Protein AF-A0A370ATQ2-F1 (afdb_monomer)

Sequence (175 aa):
MNYSPVTLTEMLDAREMRSHHRQKLICLHKSALIQLSINSPGSEKNSSVITEIFSEGLRSILKKFDESIIEYNSETQSNTGPQAFIAIALPARKIKMKTSSIELSHPLGRLWDIDVYDVDKRLLSRKELGLPERLCYICREPAHVCSRSQRHTQEDLKAFILDIYQSYSDRIRIS

Solvent-accessible surface area (backbone atoms only — not comparable to full-atom values): 9970 Å² total; per-residue (Å²): 136,90,77,60,76,51,48,72,64,58,54,50,52,51,49,50,52,49,51,53,51,51,53,51,50,24,68,73,69,66,22,15,34,38,38,41,35,65,71,63,59,75,41,65,37,74,49,72,68,52,51,51,56,46,52,51,50,51,52,56,53,57,72,74,48,65,72,94,40,51,79,42,76,51,78,46,82,49,64,86,19,56,36,36,42,36,30,29,76,51,61,38,69,62,50,42,53,55,52,51,47,44,38,72,71,41,92,65,19,79,44,52,40,78,46,32,22,32,64,86,69,46,74,66,56,53,66,86,70,75,45,78,82,62,51,29,90,84,83,61,44,54,31,71,60,43,61,74,65,57,76,62,55,58,64,56,52,49,51,52,52,50,52,54,48,48,61,51,51,54,55,60,76,76,104

pLDDT: mean 90.36, std 8.6, range [47.09, 98.62]

Nearest PDB structures (foldseek):
  7dcn-assembly1_A  TM=9.347E-01  e=1.328E-16  Escherichia coli
  6pwk-assembly1_B  TM=4.232E-01  e=1.013E-01  Vibrio cholerae O1 str. 2010EL-1786
  6zxc-assembly2_D  TM=3.251E-01  e=4.220E-02  Leptospira biflexa serovar Patoc strain 'Patoc 1 (Paris)'
  6zxm-assembly3_E  TM=3.710E-01  e=1.670E-01  Leptospira biflexa serovar Patoc strain 'Patoc 1 (Paris)'
  9bkv-assembly1_A  TM=3.834E-01  e=4.053E+00  Escherichia coli

Mean predicted aligned error: 4.71 Å

Radius of gyration: 16.21 Å; Cα contacts (8 Å, |Δi|>4): 243; chains: 1; bounding box: 37×38×41 Å

Structure (mmCIF, N/CA/C/O backbone):
data_AF-A0A370ATQ2-F1
#
_entry.id   AF-A0A370ATQ2-F1
#
loop_
_atom_site.group_PDB
_atom_site.id
_atom_site.type_symbol
_atom_site.label_atom_id
_atom_site.label_alt_id
_atom_site.label_comp_id
_atom_site.label_asym_id
_atom_site.label_entity_id
_atom_site.label_seq_id
_atom_site.pdbx_PDB_ins_code
_atom_site.Cartn_x
_atom_site.Cartn_y
_atom_site.Cartn_z
_atom_site.occupancy
_atom_site.B_iso_or_equiv
_atom_site.auth_seq_id
_atom_site.auth_comp_id
_atom_site.auth_asym_id
_atom_site.auth_atom_id
_atom_site.pdbx_PDB_model_num
ATOM 1 N N . MET A 1 1 ? 18.616 12.409 -1.594 1.00 47.09 1 MET A N 1
ATOM 2 C CA . MET A 1 1 ? 19.066 11.057 -1.195 1.00 47.09 1 MET A CA 1
ATOM 3 C C . MET A 1 1 ? 19.295 10.262 -2.470 1.00 47.09 1 MET A C 1
ATOM 5 O O . MET A 1 1 ? 18.395 10.252 -3.298 1.00 47.09 1 MET A O 1
ATOM 9 N N . ASN A 1 2 ? 20.477 9.666 -2.650 1.00 49.91 2 ASN A N 1
ATOM 10 C CA . ASN A 1 2 ? 20.747 8.766 -3.775 1.00 49.91 2 ASN A CA 1
ATOM 11 C C . ASN A 1 2 ? 20.396 7.344 -3.329 1.00 49.91 2 ASN A C 1
ATOM 13 O O . ASN A 1 2 ? 21.001 6.840 -2.386 1.00 49.91 2 ASN A O 1
ATOM 17 N N . TYR A 1 3 ? 19.390 6.740 -3.957 1.00 62.66 3 TYR A N 1
ATOM 18 C CA . TYR A 1 3 ? 18.970 5.368 -3.679 1.00 62.66 3 TYR A CA 1
ATOM 19 C C . TYR A 1 3 ? 19.734 4.405 -4.590 1.00 62.66 3 TYR A C 1
ATOM 21 O O . TYR A 1 3 ? 19.890 4.678 -5.779 1.00 62.66 3 TYR A O 1
ATOM 29 N N . SER A 1 4 ? 20.211 3.297 -4.030 1.00 68.69 4 SER A N 1
ATOM 30 C CA . SER A 1 4 ? 20.960 2.263 -4.754 1.00 68.69 4 SER A CA 1
ATOM 31 C C . SER A 1 4 ? 20.051 1.074 -5.082 1.00 68.69 4 SER A C 1
ATOM 33 O O . SER A 1 4 ? 19.070 0.861 -4.363 1.00 68.69 4 SER A O 1
ATOM 35 N N . PRO A 1 5 ? 20.361 0.267 -6.116 1.00 75.38 5 PRO A N 1
ATOM 36 C CA . PRO A 1 5 ? 19.609 -0.948 -6.417 1.00 75.38 5 PRO A CA 1
ATOM 37 C C . PRO A 1 5 ? 19.449 -1.836 -5.178 1.00 75.38 5 PRO A C 1
ATOM 39 O O . PRO A 1 5 ? 20.438 -2.172 -4.531 1.00 75.38 5 PRO A O 1
ATOM 42 N N . VAL A 1 6 ? 18.211 -2.216 -4.853 1.00 75.62 6 VAL A N 1
ATOM 43 C CA . VAL A 1 6 ? 17.924 -3.055 -3.682 1.00 75.62 6 VAL A CA 1
ATOM 44 C C . VAL A 1 6 ? 18.328 -4.507 -3.946 1.00 75.62 6 VAL A C 1
ATOM 46 O O . VAL A 1 6 ? 17.896 -5.118 -4.928 1.00 75.62 6 VAL A O 1
ATOM 49 N N . THR A 1 7 ? 19.119 -5.074 -3.042 1.00 81.94 7 THR A N 1
ATOM 50 C CA . THR A 1 7 ? 19.529 -6.483 -3.036 1.00 81.94 7 THR A CA 1
ATOM 51 C C . THR A 1 7 ? 18.431 -7.408 -2.496 1.00 81.94 7 THR A C 1
ATOM 53 O O . THR A 1 7 ? 17.483 -6.982 -1.832 1.00 81.94 7 THR A O 1
ATOM 56 N N . LEU A 1 8 ? 18.551 -8.718 -2.748 1.00 79.31 8 LEU A N 1
ATOM 57 C CA . LEU A 1 8 ? 17.604 -9.704 -2.212 1.00 79.31 8 LEU A CA 1
ATOM 58 C C . LEU A 1 8 ? 17.589 -9.714 -0.675 1.00 79.31 8 LEU A C 1
ATOM 60 O O . LEU A 1 8 ? 16.515 -9.775 -0.082 1.00 79.31 8 LEU A O 1
ATOM 64 N N . THR A 1 9 ? 18.757 -9.624 -0.039 1.00 83.25 9 THR A N 1
ATOM 65 C CA . THR A 1 9 ? 18.880 -9.600 1.425 1.00 83.25 9 THR A CA 1
ATOM 66 C C . THR A 1 9 ? 18.184 -8.377 2.012 1.00 83.25 9 THR A C 1
ATOM 68 O O . THR A 1 9 ? 17.325 -8.526 2.873 1.00 83.25 9 THR A O 1
ATOM 71 N N . GLU A 1 10 ? 18.426 -7.183 1.459 1.00 82.19 10 GLU A N 1
ATOM 72 C CA . GLU A 1 10 ? 17.733 -5.964 1.898 1.00 82.19 10 GLU A CA 1
ATOM 73 C C . GLU A 1 10 ? 16.208 -6.067 1.732 1.00 82.19 10 GLU A C 1
ATOM 75 O O . GLU A 1 10 ? 15.455 -5.578 2.574 1.00 82.19 10 GLU A O 1
ATOM 80 N N . MET A 1 11 ? 15.722 -6.726 0.671 1.00 83.19 11 MET A N 1
ATOM 81 C CA . MET A 1 11 ? 14.287 -6.977 0.489 1.00 83.19 11 MET A CA 1
ATOM 82 C C . MET A 1 11 ? 13.706 -7.906 1.564 1.00 83.19 11 MET A C 1
ATOM 84 O O . MET A 1 11 ? 12.567 -7.686 1.996 1.00 83.19 11 MET A O 1
ATOM 88 N N . LEU A 1 12 ? 14.449 -8.943 1.966 1.00 84.69 12 LEU A N 1
ATOM 89 C CA . LEU A 1 12 ? 14.044 -9.895 3.004 1.00 84.69 12 LEU A CA 1
ATOM 90 C C . LEU A 1 12 ? 14.036 -9.232 4.383 1.00 84.69 12 LEU A C 1
ATOM 92 O O . LEU A 1 12 ? 13.002 -9.268 5.052 1.00 84.69 12 LEU A O 1
ATOM 96 N N . ASP A 1 13 ? 15.108 -8.529 4.742 1.00 87.69 13 ASP A N 1
ATOM 97 C CA . ASP A 1 13 ? 15.222 -7.806 6.012 1.00 87.69 13 ASP A CA 1
ATOM 98 C C . ASP A 1 13 ? 14.129 -6.739 6.125 1.00 87.69 13 ASP A C 1
ATOM 100 O O . ASP A 1 13 ? 13.412 -6.649 7.122 1.00 87.69 13 ASP A O 1
ATOM 104 N N . ALA A 1 14 ? 13.900 -5.972 5.054 1.00 86.56 14 ALA A N 1
ATOM 105 C CA . ALA A 1 14 ? 12.823 -4.992 5.027 1.00 86.56 14 ALA A CA 1
ATOM 106 C C . ALA A 1 14 ? 11.442 -5.646 5.185 1.00 86.56 14 ALA A C 1
ATOM 108 O O . ALA A 1 14 ? 10.541 -5.058 5.785 1.00 86.56 14 ALA A O 1
ATOM 109 N N . ARG A 1 15 ? 11.239 -6.863 4.661 1.00 87.38 15 ARG A N 1
ATOM 110 C CA . ARG A 1 15 ? 9.976 -7.600 4.817 1.00 87.38 15 ARG A CA 1
ATOM 111 C C . ARG A 1 15 ? 9.761 -8.039 6.261 1.00 87.38 15 ARG A C 1
ATOM 113 O O . ARG A 1 15 ? 8.634 -7.936 6.750 1.00 87.38 15 ARG A O 1
ATOM 120 N N . GLU A 1 16 ? 10.808 -8.496 6.930 1.00 91.38 16 GLU A N 1
ATOM 121 C CA . GLU A 1 16 ? 10.763 -8.862 8.343 1.00 91.38 16 GLU A CA 1
ATOM 122 C C . GLU A 1 16 ? 10.510 -7.635 9.225 1.00 91.38 16 GLU A C 1
ATOM 124 O O . GLU A 1 16 ? 9.552 -7.621 10.002 1.00 91.38 16 GLU A O 1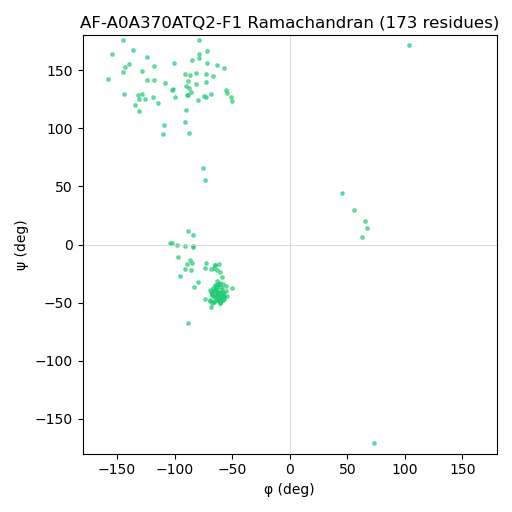
ATOM 129 N N . MET A 1 17 ? 11.253 -6.547 9.007 1.00 90.88 17 MET A N 1
ATOM 130 C CA . MET A 1 17 ? 11.067 -5.277 9.715 1.00 90.88 17 MET A CA 1
ATOM 131 C C . MET A 1 17 ? 9.650 -4.721 9.545 1.00 90.88 17 MET A C 1
ATOM 133 O O . MET A 1 17 ? 9.019 -4.331 10.530 1.00 90.88 17 MET A O 1
ATOM 137 N N . ARG A 1 18 ? 9.093 -4.761 8.325 1.00 92.75 18 ARG A N 1
ATOM 138 C CA . ARG A 1 18 ? 7.680 -4.431 8.067 1.00 92.75 18 ARG A CA 1
ATOM 139 C C . ARG A 1 18 ? 6.736 -5.302 8.886 1.00 92.75 18 ARG A C 1
ATOM 141 O O . ARG A 1 18 ? 5.778 -4.797 9.465 1.00 92.75 18 ARG A O 1
ATOM 148 N N . SER A 1 19 ? 6.987 -6.610 8.929 1.00 93.19 19 SER A N 1
ATOM 149 C CA . SER A 1 19 ? 6.173 -7.550 9.702 1.00 93.19 19 SER A CA 1
ATOM 150 C C . SER A 1 19 ? 6.161 -7.205 11.185 1.00 93.19 19 SER A C 1
ATOM 152 O O . SER A 1 19 ? 5.082 -7.092 11.771 1.00 93.19 19 SER A O 1
ATOM 154 N N . HIS A 1 20 ? 7.329 -6.965 11.778 1.00 94.06 20 HIS A N 1
ATOM 155 C CA . HIS A 1 20 ? 7.436 -6.561 13.177 1.00 94.06 20 HIS A CA 1
ATOM 156 C C . HIS A 1 20 ? 6.764 -5.216 13.445 1.00 94.06 20 HIS A C 1
ATOM 158 O O . HIS A 1 20 ? 6.023 -5.087 14.421 1.00 94.06 20 HIS A O 1
ATOM 164 N N . HIS A 1 21 ? 6.968 -4.233 12.566 1.00 95.00 21 HIS A N 1
ATOM 165 C CA . HIS A 1 21 ? 6.371 -2.913 12.716 1.00 95.00 21 HIS A CA 1
ATOM 166 C C . HIS A 1 21 ? 4.840 -2.980 12.709 1.00 95.00 21 HIS A C 1
ATOM 168 O O . HIS A 1 21 ? 4.204 -2.482 13.638 1.00 95.00 21 HIS A O 1
ATOM 174 N N . ARG A 1 22 ? 4.238 -3.689 11.743 1.00 95.50 22 ARG A N 1
ATOM 175 C CA . ARG A 1 22 ? 2.782 -3.897 11.717 1.00 95.50 22 ARG A CA 1
ATOM 176 C C . ARG A 1 22 ? 2.266 -4.567 12.982 1.00 95.50 22 ARG A C 1
ATOM 178 O O . ARG A 1 22 ? 1.279 -4.115 13.549 1.00 95.50 22 ARG A O 1
ATOM 185 N N . GLN A 1 23 ? 2.918 -5.646 13.421 1.00 95.00 23 GLN A N 1
ATOM 186 C CA . GLN A 1 23 ? 2.497 -6.371 14.620 1.00 95.00 23 GLN A CA 1
ATOM 187 C C . GLN A 1 23 ? 2.525 -5.468 15.853 1.00 95.00 23 GLN A C 1
ATOM 189 O O . GLN A 1 23 ? 1.592 -5.502 16.651 1.00 95.00 23 GLN A O 1
ATOM 194 N N . LYS A 1 24 ? 3.558 -4.627 15.981 1.00 96.94 24 LYS A N 1
ATOM 195 C CA . LYS A 1 24 ? 3.662 -3.633 17.049 1.00 96.94 24 LYS A CA 1
ATOM 196 C C . LYS A 1 24 ? 2.511 -2.628 16.997 1.00 96.94 24 LYS A C 1
ATOM 198 O O . LYS A 1 24 ? 1.894 -2.390 18.029 1.00 96.94 24 LYS A O 1
ATOM 203 N N . LEU A 1 25 ? 2.206 -2.072 15.823 1.00 97.56 25 LEU A N 1
ATOM 204 C CA . LEU A 1 25 ? 1.123 -1.097 15.661 1.00 97.56 25 LEU A CA 1
ATOM 205 C C . LEU A 1 25 ? -0.252 -1.696 15.978 1.00 97.56 25 LEU A C 1
ATOM 207 O O . LEU A 1 25 ? -1.019 -1.086 16.716 1.00 97.56 25 LEU A O 1
ATOM 211 N N . ILE A 1 26 ? -0.542 -2.910 15.499 1.00 97.12 26 ILE A N 1
ATOM 212 C CA . ILE A 1 26 ? -1.807 -3.603 15.798 1.00 97.12 26 ILE A CA 1
ATOM 213 C C . ILE A 1 26 ? -1.941 -3.847 17.305 1.00 97.12 26 ILE A C 1
ATOM 215 O O . ILE A 1 26 ? -2.993 -3.581 17.875 1.00 97.12 26 ILE A O 1
ATOM 219 N N . CYS A 1 27 ? -0.873 -4.291 17.978 1.00 96.31 27 CYS A N 1
ATOM 220 C CA . CYS A 1 27 ? -0.889 -4.475 19.431 1.00 96.31 27 CYS A CA 1
ATOM 221 C C . CYS A 1 27 ? -1.088 -3.156 20.196 1.00 96.31 27 CYS A C 1
ATOM 223 O O . CYS A 1 27 ? -1.790 -3.141 21.206 1.00 96.31 27 CYS A O 1
ATOM 225 N N . LEU A 1 28 ? -0.454 -2.071 19.739 1.00 97.50 28 LEU A N 1
ATOM 226 C CA . LEU A 1 28 ? -0.496 -0.766 20.399 1.00 97.50 28 LEU A CA 1
ATOM 227 C C . LEU A 1 28 ? -1.881 -0.122 20.297 1.00 97.50 28 LEU A C 1
ATOM 229 O O . LEU A 1 28 ? -2.410 0.343 21.302 1.00 97.50 28 LEU A O 1
ATOM 233 N N . HIS A 1 29 ? -2.461 -0.118 19.098 1.00 96.81 29 HIS A N 1
ATOM 234 C CA . HIS A 1 29 ? -3.727 0.560 18.821 1.00 96.81 29 HIS A CA 1
ATOM 235 C C . HIS A 1 29 ? -4.949 -0.339 19.027 1.00 96.81 29 HIS A C 1
ATOM 237 O O . HIS A 1 29 ? -6.040 0.162 19.256 1.00 96.81 29 HIS A O 1
ATOM 243 N N . LYS A 1 30 ? -4.784 -1.671 18.991 1.00 96.62 30 LYS A N 1
ATOM 244 C CA . LYS A 1 30 ? -5.884 -2.656 19.054 1.00 96.62 30 LYS A CA 1
ATOM 245 C C . LYS A 1 30 ? -6.947 -2.442 17.970 1.00 96.62 30 LYS A C 1
ATOM 247 O O . LYS A 1 30 ? -8.106 -2.812 18.135 1.00 96.62 30 LYS A O 1
ATOM 252 N N . SER A 1 31 ? -6.504 -1.900 16.842 1.00 97.19 31 SER A N 1
ATOM 253 C CA . SER A 1 31 ? -7.320 -1.545 15.689 1.00 97.19 31 SER A CA 1
ATOM 254 C C . SER A 1 31 ? -6.804 -2.228 14.433 1.00 97.19 31 SER A C 1
ATOM 256 O O . SER A 1 31 ? -5.664 -2.696 14.365 1.00 97.19 31 SER A O 1
ATOM 258 N N . ALA A 1 32 ? -7.665 -2.293 13.421 1.00 97.94 32 ALA A N 1
ATOM 259 C CA . ALA A 1 32 ? -7.275 -2.783 12.112 1.00 97.94 32 ALA A CA 1
ATOM 260 C C . ALA A 1 32 ? -6.265 -1.823 11.464 1.00 97.94 32 ALA A C 1
ATOM 262 O O . ALA A 1 32 ? -6.348 -0.604 11.624 1.00 97.94 32 ALA A O 1
ATOM 263 N N . LEU A 1 33 ? -5.317 -2.384 10.716 1.00 98.62 33 LEU A N 1
ATOM 264 C CA . LEU A 1 33 ? -4.182 -1.650 10.164 1.00 98.62 33 LEU A CA 1
ATOM 265 C C . LEU A 1 33 ? -4.194 -1.702 8.639 1.00 98.62 33 LEU A C 1
ATOM 267 O O . LEU A 1 33 ? -4.205 -2.786 8.053 1.00 98.62 33 LEU A O 1
ATOM 271 N N . ILE A 1 34 ? -4.130 -0.540 7.996 1.00 98.56 34 ILE A N 1
ATOM 272 C CA . ILE A 1 34 ? -3.802 -0.415 6.577 1.00 98.56 34 ILE A CA 1
ATOM 273 C C . ILE A 1 34 ? -2.281 -0.330 6.432 1.00 98.56 34 ILE A C 1
ATOM 275 O O . ILE A 1 34 ? -1.639 0.442 7.142 1.00 98.56 34 ILE A O 1
ATOM 279 N N . GLN A 1 35 ? -1.721 -1.075 5.481 1.00 98.00 35 GLN A N 1
ATOM 280 C CA . GLN A 1 35 ? -0.373 -0.849 4.959 1.00 98.00 35 GLN A CA 1
ATOM 281 C C . GLN A 1 35 ? -0.492 -0.429 3.491 1.00 98.00 35 GLN A C 1
ATOM 283 O O . GLN A 1 35 ? -1.034 -1.180 2.680 1.00 98.00 35 GLN A O 1
ATOM 288 N N . LEU A 1 36 ? 0.025 0.752 3.158 1.00 97.75 36 LEU A N 1
ATOM 289 C CA . LEU A 1 36 ? 0.162 1.224 1.782 1.00 97.75 36 LEU A CA 1
ATOM 290 C C . LEU A 1 36 ? 1.613 1.061 1.330 1.00 97.75 36 LEU A C 1
ATOM 292 O O . LEU A 1 36 ? 2.536 1.487 2.023 1.00 97.75 36 LEU A O 1
ATOM 296 N N . SER A 1 37 ? 1.799 0.512 0.136 1.00 94.94 37 SER A N 1
ATOM 297 C CA . SER A 1 37 ? 3.056 0.573 -0.610 1.00 94.94 37 SER A CA 1
ATOM 298 C C . SER A 1 37 ? 2.784 0.678 -2.115 1.00 94.94 37 SER A C 1
ATOM 300 O O . SER A 1 37 ? 1.628 0.666 -2.544 1.00 94.94 37 SER A O 1
ATOM 302 N N . ILE A 1 38 ? 3.833 0.819 -2.926 1.00 92.31 38 ILE A N 1
ATOM 303 C CA . ILE A 1 38 ? 3.720 0.857 -4.390 1.00 92.31 38 ILE A CA 1
ATOM 304 C C . ILE A 1 38 ? 4.114 -0.494 -4.974 1.00 92.31 38 ILE A C 1
ATOM 306 O O . ILE A 1 38 ? 5.177 -1.033 -4.657 1.00 92.31 38 ILE A O 1
ATOM 310 N N . ASN A 1 39 ? 3.307 -1.001 -5.903 1.00 86.19 39 ASN A N 1
ATOM 311 C CA . ASN A 1 39 ? 3.649 -2.156 -6.723 1.00 86.19 39 ASN A CA 1
ATOM 312 C C . ASN A 1 39 ? 4.661 -1.761 -7.818 1.00 86.19 39 ASN A C 1
ATOM 314 O O . ASN A 1 39 ? 4.341 -1.740 -9.006 1.00 86.19 39 ASN A O 1
ATOM 318 N N . SER A 1 40 ? 5.874 -1.381 -7.404 1.00 80.50 40 SER A N 1
ATOM 319 C CA . SER A 1 40 ? 6.948 -0.971 -8.312 1.00 80.50 40 SER A CA 1
ATOM 320 C C . SER A 1 40 ? 7.776 -2.186 -8.765 1.00 80.50 40 SER A C 1
ATOM 322 O O . SER A 1 40 ? 8.234 -2.949 -7.905 1.00 80.50 40 SER A O 1
ATOM 324 N N . PRO A 1 41 ? 8.005 -2.392 -10.075 1.00 76.81 41 PRO A N 1
ATOM 325 C CA . PRO A 1 41 ? 8.873 -3.437 -10.612 1.00 76.81 41 PRO A CA 1
ATOM 326 C C . PRO A 1 41 ? 10.360 -3.134 -10.368 1.00 76.81 41 PRO A C 1
ATOM 328 O O . PRO A 1 41 ? 10.771 -1.986 -10.230 1.00 76.81 41 PRO A O 1
ATOM 331 N N . GLY A 1 42 ? 11.189 -4.180 -10.348 1.00 72.38 42 GLY A N 1
ATOM 332 C CA . GLY A 1 42 ? 12.651 -4.047 -10.322 1.00 72.38 42 GLY A CA 1
ATOM 333 C C . GLY A 1 42 ? 13.255 -3.582 -8.994 1.00 72.38 42 GLY A C 1
ATOM 334 O O . GLY A 1 42 ? 12.584 -3.555 -7.962 1.00 72.38 42 GLY A O 1
ATOM 335 N N . SER A 1 43 ? 14.550 -3.271 -9.013 1.00 71.12 43 SER A N 1
ATOM 336 C CA . SER A 1 43 ? 15.355 -2.882 -7.842 1.00 71.12 43 SER A CA 1
ATOM 337 C C . SER A 1 43 ? 15.297 -1.385 -7.519 1.00 71.12 43 SER A C 1
ATOM 339 O O . SER A 1 43 ? 15.679 -0.982 -6.424 1.00 71.12 43 SER A O 1
ATOM 341 N N . GLU A 1 44 ? 14.786 -0.562 -8.434 1.00 76.25 44 GLU A N 1
ATOM 342 C CA . GLU A 1 44 ? 14.591 0.877 -8.243 1.00 76.25 44 GLU A CA 1
ATOM 343 C C . GLU A 1 44 ? 13.226 1.140 -7.601 1.00 76.25 44 GLU A C 1
ATOM 345 O O . GLU A 1 44 ? 12.186 1.189 -8.261 1.00 76.25 44 GLU A O 1
ATOM 350 N N . LYS A 1 45 ? 13.217 1.285 -6.275 1.00 77.19 45 LYS A N 1
ATOM 351 C CA . LYS A 1 45 ? 11.986 1.519 -5.503 1.00 77.19 45 LYS A CA 1
ATOM 352 C C . LYS A 1 45 ? 11.737 2.983 -5.164 1.00 77.19 45 LYS A C 1
ATOM 354 O O . LYS A 1 45 ? 10.738 3.293 -4.525 1.00 77.19 45 LYS A O 1
ATOM 359 N N . ASN A 1 46 ? 12.635 3.870 -5.580 1.00 80.88 46 ASN A N 1
ATOM 360 C CA . ASN A 1 46 ? 12.594 5.281 -5.238 1.00 80.88 46 ASN A CA 1
ATOM 361 C C . ASN A 1 46 ? 12.845 6.135 -6.481 1.00 80.88 46 ASN A C 1
ATOM 363 O O . ASN A 1 46 ? 13.900 6.054 -7.103 1.00 80.88 46 ASN A O 1
ATOM 367 N N . SER A 1 47 ? 11.868 6.968 -6.813 1.00 87.50 47 SER A N 1
ATOM 368 C CA . SER A 1 47 ? 11.945 8.025 -7.819 1.00 87.50 47 SER A CA 1
ATOM 369 C C . SER A 1 47 ? 10.925 9.102 -7.451 1.00 87.50 47 SER A C 1
ATOM 371 O O . SER A 1 47 ? 10.022 8.837 -6.654 1.00 87.50 47 SER A O 1
ATOM 373 N N . SER A 1 48 ? 11.034 10.301 -8.028 1.00 88.69 48 SER A N 1
ATOM 374 C CA . SER A 1 48 ? 10.022 11.352 -7.834 1.00 88.69 48 SER A CA 1
ATOM 375 C C . SER A 1 48 ? 8.622 10.858 -8.203 1.00 88.69 48 SER A C 1
ATOM 377 O O . SER A 1 48 ? 7.693 11.010 -7.419 1.00 88.69 48 SER A O 1
ATOM 379 N N . VAL A 1 49 ? 8.504 10.153 -9.332 1.00 90.94 49 VAL A N 1
ATOM 380 C CA . VAL A 1 49 ? 7.252 9.539 -9.798 1.00 90.94 49 VAL A CA 1
ATOM 381 C C . VAL A 1 49 ? 6.678 8.571 -8.760 1.00 90.94 49 VAL A C 1
ATOM 383 O O . VAL A 1 49 ? 5.495 8.648 -8.443 1.00 90.94 49 VAL A O 1
ATOM 386 N N . ILE A 1 50 ? 7.499 7.684 -8.183 1.00 91.94 50 ILE A N 1
ATOM 387 C CA . ILE A 1 50 ? 7.037 6.744 -7.148 1.00 91.94 50 ILE A CA 1
ATOM 388 C C . ILE A 1 50 ? 6.563 7.493 -5.901 1.00 91.94 50 ILE A C 1
ATOM 390 O O . ILE A 1 50 ? 5.517 7.148 -5.352 1.00 91.94 50 ILE A O 1
ATOM 394 N N . THR A 1 51 ? 7.308 8.508 -5.462 1.00 92.38 51 THR A N 1
ATOM 395 C CA . THR A 1 51 ? 6.936 9.322 -4.300 1.00 92.38 51 THR A CA 1
ATOM 396 C C . THR A 1 51 ? 5.607 10.034 -4.530 1.00 92.38 51 THR A C 1
ATOM 398 O O . THR A 1 51 ? 4.740 9.990 -3.666 1.00 92.38 51 THR A O 1
ATOM 401 N N . GLU A 1 52 ? 5.387 10.613 -5.707 1.00 94.31 52 GLU A N 1
ATOM 402 C CA . GLU A 1 52 ? 4.133 11.299 -6.029 1.00 94.31 52 GLU A CA 1
ATOM 403 C C . GLU A 1 52 ? 2.941 10.339 -6.130 1.00 94.31 52 GLU A C 1
ATOM 405 O O . GLU A 1 52 ? 1.880 10.608 -5.562 1.00 94.31 52 GLU A O 1
ATOM 410 N N . ILE A 1 53 ? 3.118 9.181 -6.780 1.00 95.50 53 ILE A N 1
ATOM 411 C CA . ILE A 1 53 ? 2.096 8.122 -6.810 1.00 95.50 53 ILE A CA 1
ATOM 412 C C . ILE A 1 53 ? 1.755 7.683 -5.380 1.00 95.50 53 ILE A C 1
ATOM 414 O O . ILE A 1 53 ? 0.584 7.463 -5.065 1.00 95.50 53 ILE A O 1
ATOM 418 N N . PHE A 1 54 ? 2.758 7.546 -4.512 1.00 96.81 54 PHE A N 1
ATOM 419 C CA . PHE A 1 54 ? 2.571 7.165 -3.116 1.00 96.81 54 PHE A CA 1
ATOM 420 C C . PHE A 1 54 ? 1.815 8.225 -2.316 1.00 96.81 54 PHE A C 1
ATOM 422 O O . PHE A 1 54 ? 0.818 7.891 -1.674 1.00 96.81 54 PHE A O 1
ATOM 429 N N . SER A 1 55 ? 2.228 9.491 -2.398 1.00 96.38 55 SER A N 1
ATOM 430 C CA . SER A 1 55 ? 1.556 10.600 -1.717 1.00 96.38 55 SER A CA 1
ATOM 431 C C . SER A 1 55 ? 0.093 10.718 -2.144 1.00 96.38 55 SER A C 1
ATOM 433 O O . SER A 1 55 ? -0.780 10.938 -1.304 1.00 96.38 55 SER A O 1
ATOM 435 N N . GLU A 1 56 ? -0.211 10.496 -3.426 1.00 97.44 56 GLU A N 1
ATOM 436 C CA . GLU A 1 56 ? -1.595 10.460 -3.896 1.00 97.44 56 GLU A CA 1
ATOM 437 C C . GLU A 1 56 ? -2.386 9.279 -3.316 1.00 97.44 56 GLU A C 1
ATOM 439 O O . GLU A 1 56 ? -3.552 9.433 -2.947 1.00 97.44 56 GLU A O 1
ATOM 444 N N . GLY A 1 57 ? -1.759 8.106 -3.204 1.00 97.62 57 GLY A N 1
ATOM 445 C CA . GLY A 1 57 ? -2.372 6.928 -2.590 1.00 97.62 57 GLY A CA 1
ATOM 446 C C . GLY A 1 57 ? -2.719 7.169 -1.132 1.00 97.62 57 GLY A C 1
ATOM 447 O O . GLY A 1 57 ? -3.850 6.916 -0.713 1.00 97.62 57 GLY A O 1
ATOM 448 N N . LEU A 1 58 ? -1.782 7.739 -0.376 1.00 98.19 58 LEU A N 1
ATOM 449 C CA . LEU A 1 58 ? -2.002 8.099 1.016 1.00 98.19 58 LEU A CA 1
ATOM 450 C C . LEU A 1 58 ? -3.132 9.123 1.144 1.00 98.19 58 LEU A C 1
ATOM 452 O O . LEU A 1 58 ? -4.080 8.902 1.897 1.00 98.19 58 LEU A O 1
ATOM 456 N N . ARG A 1 59 ? -3.102 10.192 0.340 1.00 97.75 59 ARG A N 1
ATOM 457 C CA . ARG A 1 59 ? -4.161 11.210 0.300 1.00 97.75 59 ARG A CA 1
ATOM 458 C C . ARG A 1 59 ? -5.529 10.602 -0.012 1.00 97.75 59 ARG A C 1
ATOM 460 O O . ARG A 1 59 ? -6.517 10.945 0.636 1.00 97.75 59 ARG A O 1
ATOM 467 N N . SER A 1 60 ? -5.591 9.697 -0.984 1.00 97.94 60 SER A N 1
ATOM 468 C CA . SER A 1 60 ? -6.816 9.000 -1.385 1.00 97.94 60 SER A CA 1
ATOM 469 C C . SER A 1 60 ? -7.366 8.100 -0.278 1.00 97.94 60 SER A C 1
ATOM 471 O O . SER A 1 60 ? -8.583 8.029 -0.098 1.00 97.94 60 SER A O 1
ATOM 473 N N . ILE A 1 61 ? -6.491 7.435 0.485 1.00 98.31 61 ILE A N 1
ATOM 474 C CA . ILE A 1 61 ? -6.886 6.632 1.646 1.00 98.31 61 ILE A CA 1
ATOM 475 C C . ILE A 1 61 ? -7.411 7.536 2.756 1.00 98.31 61 ILE A C 1
ATOM 477 O O . ILE A 1 61 ? -8.539 7.329 3.193 1.00 98.31 61 ILE A O 1
ATOM 481 N N . LEU A 1 62 ? -6.648 8.549 3.176 1.00 97.94 62 LEU A N 1
ATOM 482 C CA . LEU A 1 62 ? -7.032 9.428 4.285 1.00 97.94 62 LEU A CA 1
ATOM 483 C C . LEU A 1 62 ? -8.375 10.122 4.015 1.00 97.94 62 LEU A C 1
ATOM 485 O O . LEU A 1 62 ? -9.242 10.117 4.877 1.00 97.94 62 LEU A O 1
ATOM 489 N N . LYS A 1 63 ? -8.625 10.584 2.781 1.00 97.19 63 LYS A N 1
ATOM 490 C CA . LYS A 1 63 ? -9.920 11.171 2.377 1.00 97.19 63 LYS A CA 1
ATOM 491 C C . LYS A 1 63 ? -11.108 10.196 2.403 1.00 97.19 63 LYS A C 1
ATOM 493 O O . LYS A 1 63 ? -12.255 10.630 2.340 1.00 97.19 63 LYS A O 1
ATOM 498 N N . LYS A 1 64 ? -10.879 8.878 2.416 1.00 97.62 64 LYS A N 1
ATOM 499 C CA . LYS A 1 64 ? -11.941 7.849 2.372 1.00 97.62 64 LYS A CA 1
ATOM 500 C C . LYS A 1 64 ? -12.523 7.527 3.752 1.00 97.62 64 LYS A C 1
ATOM 502 O O . LYS A 1 64 ? -13.579 6.872 3.842 1.00 97.62 64 LYS A O 1
ATOM 507 N N . PHE A 1 65 ? -11.822 7.937 4.801 1.00 97.31 65 PHE A N 1
ATOM 508 C CA . PHE A 1 65 ? -12.173 7.718 6.195 1.00 97.31 65 PHE A CA 1
ATOM 509 C C . PHE A 1 65 ? -12.397 9.058 6.888 1.00 97.31 65 PHE A C 1
ATOM 511 O O . PHE A 1 65 ? -11.886 10.085 6.457 1.00 97.31 65 PHE A O 1
ATOM 518 N N . ASP A 1 66 ? -13.217 9.033 7.930 1.00 96.56 66 ASP A N 1
ATOM 519 C CA . ASP A 1 66 ? -13.369 10.183 8.811 1.00 96.56 66 ASP A CA 1
ATOM 520 C C . ASP A 1 66 ? -12.098 10.316 9.662 1.00 96.56 66 ASP A C 1
ATOM 522 O O . ASP A 1 66 ? -11.536 9.306 10.087 1.00 96.56 66 ASP A O 1
ATOM 526 N N . GLU A 1 67 ? -11.619 11.534 9.893 1.00 96.31 67 GLU A N 1
ATOM 527 C CA . GLU A 1 67 ? -10.393 11.757 10.665 1.00 96.31 67 GLU A CA 1
ATOM 528 C C . GLU A 1 67 ? -10.537 11.280 12.120 1.00 96.31 67 GLU A C 1
ATOM 530 O O . GLU A 1 67 ? -9.586 10.752 12.690 1.00 96.31 67 GLU A O 1
ATOM 535 N N . SER A 1 68 ? -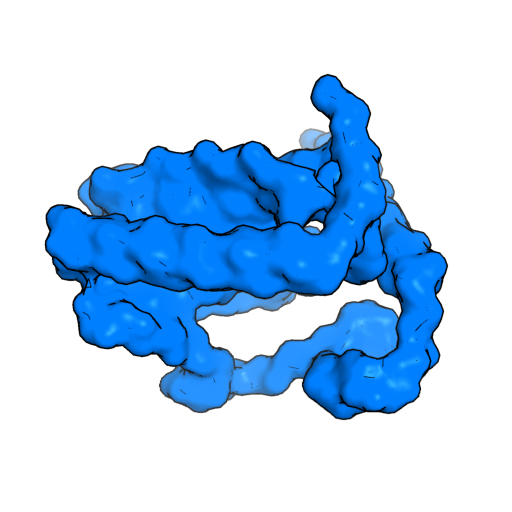11.745 11.344 12.694 1.00 97.00 68 SER A N 1
ATOM 536 C CA . SER A 1 68 ? -12.021 10.934 14.081 1.00 97.00 68 SER A CA 1
ATOM 537 C C . SER A 1 68 ? -11.819 9.442 14.359 1.00 97.00 68 SER A C 1
ATOM 539 O O . SER A 1 68 ? -11.700 9.047 15.517 1.00 97.00 68 SER A O 1
ATOM 541 N N . ILE A 1 69 ? -11.778 8.605 13.317 1.00 97.31 69 ILE A N 1
ATOM 542 C CA . ILE A 1 69 ? -11.556 7.155 13.434 1.00 97.31 69 ILE A CA 1
ATOM 543 C C . ILE A 1 69 ? -10.134 6.736 13.044 1.00 97.31 69 ILE A C 1
ATOM 545 O O . ILE A 1 69 ? -9.840 5.540 13.046 1.00 97.31 69 ILE A O 1
ATOM 549 N N . ILE A 1 70 ? -9.265 7.680 12.672 1.00 97.94 70 ILE A N 1
ATOM 550 C CA . ILE A 1 70 ? -7.856 7.422 12.365 1.00 97.94 70 ILE A CA 1
ATOM 551 C C . ILE A 1 70 ? -7.058 7.600 13.658 1.00 97.94 70 ILE A C 1
ATOM 553 O O . ILE A 1 70 ? -6.817 8.710 14.114 1.00 97.94 70 ILE A O 1
ATOM 557 N N . GLU A 1 71 ? -6.636 6.490 14.256 1.00 97.31 71 GLU A N 1
ATOM 558 C CA . GLU A 1 71 ? -5.927 6.496 15.544 1.00 97.31 71 GLU A CA 1
ATOM 559 C C . GLU A 1 71 ? -4.418 6.702 15.384 1.00 97.31 71 GLU A C 1
ATOM 561 O O . GLU A 1 71 ? -3.722 7.082 16.326 1.00 97.31 71 GLU A O 1
ATOM 566 N N . TYR A 1 72 ? -3.900 6.395 14.196 1.00 98.00 72 TYR A N 1
ATOM 567 C CA . TYR A 1 72 ? -2.488 6.498 13.872 1.00 98.00 72 TYR A CA 1
ATOM 568 C C . TYR A 1 72 ? -2.289 6.603 12.368 1.00 98.00 72 TYR A C 1
ATOM 570 O O . TYR A 1 72 ? -2.958 5.910 11.601 1.00 98.00 72 TYR A O 1
ATOM 578 N N . ASN A 1 73 ? -1.318 7.415 11.965 1.00 97.00 73 ASN A N 1
ATOM 579 C CA . ASN A 1 73 ? -0.814 7.492 10.604 1.00 97.00 73 ASN A CA 1
ATOM 580 C C . ASN A 1 73 ? 0.695 7.750 10.655 1.00 97.00 73 ASN A C 1
ATOM 582 O O . ASN A 1 73 ? 1.142 8.669 11.344 1.00 97.00 73 ASN A O 1
ATOM 586 N N . SER A 1 74 ? 1.476 6.960 9.927 1.00 96.69 74 SER A N 1
ATOM 587 C CA . SER A 1 74 ? 2.897 7.222 9.730 1.00 96.69 74 SER A CA 1
ATOM 588 C C . SER A 1 74 ? 3.361 6.850 8.336 1.00 96.69 74 SER A C 1
ATOM 590 O O . SER A 1 74 ? 2.818 5.952 7.694 1.00 96.69 74 SER A O 1
ATOM 592 N N . GLU A 1 75 ? 4.409 7.540 7.902 1.00 95.19 75 GLU A N 1
ATOM 593 C CA . GLU A 1 75 ? 5.095 7.319 6.639 1.00 95.19 75 GLU A CA 1
ATOM 594 C C . GLU A 1 75 ? 6.544 6.926 6.915 1.00 95.19 75 GLU A C 1
ATOM 596 O O . GLU A 1 75 ? 7.194 7.446 7.824 1.00 95.19 75 GLU A O 1
ATOM 601 N N . THR A 1 76 ? 7.066 6.001 6.119 1.00 90.31 76 THR A N 1
ATOM 602 C CA . THR A 1 76 ? 8.471 5.603 6.161 1.00 90.31 76 THR A CA 1
ATOM 603 C C . THR A 1 76 ? 9.035 5.594 4.751 1.00 90.31 76 THR A C 1
ATOM 605 O O . THR A 1 76 ? 8.478 4.975 3.844 1.00 90.31 76 THR A O 1
ATOM 608 N N . GLN A 1 77 ? 10.170 6.267 4.574 1.00 86.38 77 GLN A N 1
ATOM 609 C CA . GLN A 1 77 ? 10.948 6.205 3.345 1.00 86.38 77 GLN A CA 1
ATOM 610 C C . GLN A 1 77 ? 12.111 5.238 3.554 1.00 86.38 77 GLN A C 1
ATOM 612 O O . GLN A 1 77 ? 12.883 5.383 4.500 1.00 86.38 77 GLN A O 1
ATOM 617 N N . SER A 1 78 ? 12.258 4.255 2.671 1.00 84.56 78 SER A N 1
ATOM 618 C CA . SER A 1 78 ? 13.356 3.286 2.732 1.00 84.56 78 SER A CA 1
ATOM 619 C C . SER A 1 78 ? 13.958 3.050 1.354 1.00 84.56 78 SER A C 1
ATOM 621 O O . SER A 1 78 ? 13.345 3.387 0.340 1.00 84.56 78 SER A O 1
ATOM 623 N N . ASN A 1 79 ? 15.118 2.390 1.286 1.00 82.38 79 ASN A N 1
ATOM 624 C CA . ASN A 1 79 ? 15.660 1.959 -0.004 1.00 82.38 79 ASN A CA 1
ATOM 625 C C . ASN A 1 79 ? 14.707 0.987 -0.733 1.00 82.38 79 ASN A C 1
ATOM 627 O O . ASN A 1 79 ? 14.683 0.951 -1.955 1.00 82.38 79 ASN A O 1
ATOM 631 N N . THR A 1 80 ? 13.834 0.289 0.008 1.00 84.62 80 THR A N 1
ATOM 632 C CA . THR A 1 80 ? 12.793 -0.603 -0.541 1.00 84.62 80 THR A CA 1
ATOM 633 C C . THR A 1 80 ? 11.500 0.105 -0.959 1.00 84.62 80 THR A C 1
ATOM 635 O O . THR A 1 80 ? 10.526 -0.555 -1.319 1.00 84.62 80 THR A O 1
ATOM 638 N N . GLY A 1 81 ? 11.502 1.440 -0.947 1.00 89.12 81 GLY A N 1
ATOM 639 C CA . GLY A 1 81 ? 10.392 2.293 -1.360 1.00 89.12 81 GLY A CA 1
ATOM 640 C C . GLY A 1 81 ? 9.615 2.903 -0.190 1.00 89.12 81 GLY A C 1
ATOM 641 O O . GLY A 1 81 ? 9.866 2.546 0.974 1.00 89.12 81 GLY A O 1
ATOM 642 N N . PRO A 1 82 ? 8.693 3.835 -0.499 1.00 93.56 82 PRO A N 1
ATOM 643 C CA . PRO A 1 82 ? 7.832 4.487 0.477 1.00 93.56 82 PRO A CA 1
ATOM 644 C C . PRO A 1 82 ? 6.752 3.539 0.997 1.00 93.56 82 PRO A C 1
ATOM 646 O O . PRO A 1 82 ? 6.245 2.676 0.270 1.00 93.56 82 PRO A O 1
ATOM 649 N N . GLN A 1 83 ? 6.391 3.706 2.264 1.00 95.31 83 GLN A N 1
ATOM 650 C CA . GLN A 1 83 ? 5.332 2.943 2.915 1.00 95.31 83 GLN A CA 1
ATOM 651 C C . GLN A 1 83 ? 4.572 3.812 3.907 1.00 95.31 83 GLN A C 1
ATOM 653 O O . GLN A 1 83 ? 5.170 4.673 4.549 1.00 95.31 83 GLN A O 1
ATOM 658 N N . ALA A 1 84 ? 3.282 3.538 4.081 1.00 97.88 84 ALA A N 1
ATOM 659 C CA . ALA A 1 84 ? 2.487 4.128 5.151 1.00 97.88 84 ALA A CA 1
ATOM 660 C C . ALA A 1 84 ? 1.748 3.062 5.954 1.00 97.88 84 ALA A C 1
ATOM 662 O O . ALA A 1 84 ? 1.341 2.027 5.416 1.00 97.88 84 ALA A O 1
ATOM 663 N N . PHE A 1 85 ? 1.544 3.355 7.235 1.00 98.31 85 PHE A N 1
ATOM 664 C CA . PHE A 1 85 ? 0.786 2.535 8.168 1.00 98.31 85 PHE A CA 1
ATOM 665 C C . PHE A 1 85 ? -0.299 3.381 8.824 1.00 98.31 85 PHE A C 1
ATOM 667 O O . PHE A 1 85 ? -0.003 4.417 9.414 1.00 98.31 85 PHE A O 1
ATOM 674 N N . ILE A 1 86 ? -1.553 2.936 8.729 1.00 98.62 86 ILE A N 1
ATOM 675 C CA . ILE A 1 86 ? -2.710 3.702 9.207 1.00 98.62 86 ILE A CA 1
ATOM 676 C C . ILE A 1 86 ? -3.577 2.787 10.068 1.00 98.62 86 ILE A C 1
ATOM 678 O O . ILE A 1 86 ? -4.125 1.806 9.558 1.00 98.62 86 ILE A O 1
ATOM 682 N N . ALA A 1 87 ? -3.693 3.079 11.363 1.00 98.44 87 ALA A N 1
ATOM 683 C CA . ALA A 1 87 ? -4.593 2.353 12.258 1.00 98.44 87 ALA A CA 1
ATOM 684 C C . ALA A 1 87 ? -5.966 3.029 12.253 1.00 98.44 87 ALA A C 1
ATOM 686 O O . ALA A 1 87 ? -6.061 4.244 12.432 1.00 98.44 87 ALA A O 1
ATOM 687 N N . ILE A 1 88 ? -7.023 2.249 12.022 1.00 98.25 88 ILE A N 1
ATOM 688 C CA . ILE A 1 88 ? -8.388 2.767 11.901 1.00 98.25 88 ILE A CA 1
ATOM 689 C C . ILE A 1 88 ? -9.324 1.993 12.825 1.00 98.25 88 ILE A C 1
ATOM 691 O O . ILE A 1 88 ? -9.410 0.764 12.744 1.00 98.25 88 ILE A O 1
ATOM 695 N N . ALA A 1 89 ? -10.099 2.731 13.620 1.00 97.50 89 ALA A N 1
ATOM 696 C CA . ALA A 1 89 ? -11.126 2.235 14.535 1.00 97.50 89 ALA A CA 1
ATOM 697 C C . ALA A 1 89 ? -12.389 1.747 13.791 1.00 97.50 89 ALA A C 1
ATOM 699 O O . ALA A 1 89 ? -13.511 2.206 14.012 1.00 97.50 89 ALA A O 1
ATOM 700 N N . LEU A 1 90 ? -12.221 0.817 12.849 1.00 97.44 90 LEU A N 1
ATOM 701 C CA . LEU A 1 90 ? -13.300 0.173 12.103 1.00 97.44 90 LEU A CA 1
ATOM 702 C C . LEU A 1 90 ? -13.019 -1.322 11.915 1.00 97.44 90 LEU A C 1
ATOM 704 O O . LEU A 1 90 ? -11.865 -1.739 11.830 1.00 97.44 90 LEU A O 1
ATOM 708 N N . PRO A 1 91 ? -14.066 -2.150 11.730 1.00 96.94 91 PRO A N 1
ATOM 709 C CA . PRO A 1 91 ? -13.880 -3.541 11.342 1.00 96.94 91 PRO A CA 1
ATOM 710 C C . PRO A 1 91 ? -13.033 -3.660 10.068 1.00 96.94 91 PRO A C 1
ATOM 712 O O . PRO A 1 91 ? -13.363 -3.051 9.043 1.00 96.94 91 PRO A O 1
ATOM 715 N N . ALA A 1 92 ? -12.003 -4.512 10.099 1.00 96.88 92 ALA A N 1
ATOM 716 C CA . ALA A 1 92 ? -11.069 -4.721 8.988 1.00 96.88 92 ALA A CA 1
ATOM 717 C C . ALA A 1 92 ? -11.780 -4.993 7.653 1.00 96.88 92 ALA A C 1
ATOM 719 O O . ALA A 1 92 ? -11.393 -4.466 6.612 1.00 96.88 92 ALA A O 1
ATOM 720 N N . ARG A 1 93 ? -12.899 -5.731 7.681 1.00 95.56 93 ARG A N 1
ATOM 721 C CA . ARG A 1 93 ? -13.729 -5.992 6.495 1.00 95.56 93 ARG A CA 1
ATOM 722 C C . ARG A 1 93 ? -14.281 -4.706 5.865 1.00 95.56 93 ARG A C 1
ATOM 724 O O . ARG A 1 93 ? -14.259 -4.571 4.644 1.00 95.56 93 ARG A O 1
ATOM 731 N N . LYS A 1 94 ? -14.754 -3.745 6.671 1.00 96.25 94 LYS A N 1
ATOM 732 C CA . LYS A 1 94 ? -15.245 -2.439 6.184 1.00 96.25 94 LYS A CA 1
ATOM 733 C C . LYS A 1 94 ? -14.109 -1.609 5.593 1.00 96.25 94 LYS A C 1
ATOM 735 O O . LYS A 1 94 ? -14.287 -1.016 4.530 1.00 96.25 94 LYS A O 1
ATOM 740 N N . ILE A 1 95 ? -12.948 -1.613 6.248 1.00 97.62 95 ILE A N 1
ATOM 741 C CA . ILE A 1 95 ? -11.742 -0.942 5.756 1.00 97.62 95 ILE A CA 1
ATOM 742 C C . ILE A 1 95 ? -11.333 -1.532 4.405 1.00 97.62 95 ILE A C 1
ATOM 744 O O . ILE A 1 95 ? -11.206 -0.789 3.437 1.00 97.62 95 ILE A O 1
ATOM 748 N N . LYS A 1 96 ? -11.234 -2.862 4.296 1.00 96.25 96 LYS A N 1
ATOM 749 C CA . LYS A 1 96 ? -10.817 -3.539 3.062 1.00 96.25 96 LYS A CA 1
ATOM 750 C C . LYS A 1 96 ? -11.787 -3.320 1.901 1.00 96.25 96 LYS A C 1
ATOM 752 O O . LYS A 1 96 ? -11.334 -3.151 0.772 1.00 96.25 96 LYS A O 1
ATOM 757 N N . MET A 1 97 ? -13.100 -3.247 2.143 1.00 94.75 97 MET A N 1
ATOM 758 C CA . MET A 1 97 ? -14.062 -2.848 1.101 1.00 94.75 97 MET A CA 1
ATOM 759 C C . MET A 1 97 ? -13.805 -1.415 0.608 1.00 94.75 97 MET A C 1
ATOM 761 O O . MET A 1 97 ? -13.754 -1.174 -0.598 1.00 94.75 97 MET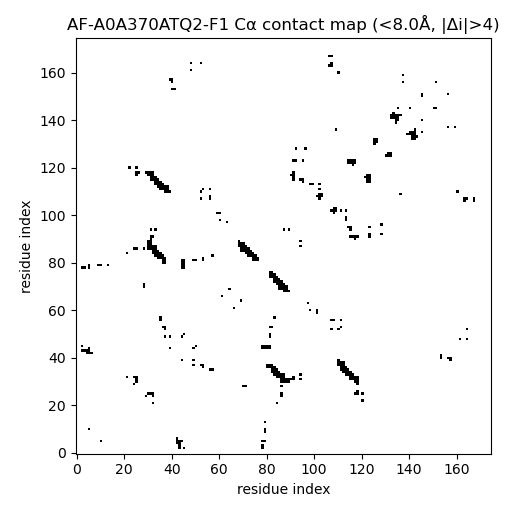 A O 1
ATOM 765 N N . LYS A 1 98 ? -13.600 -0.463 1.530 1.00 96.12 98 LYS A N 1
ATOM 766 C CA . LYS A 1 98 ? -13.308 0.938 1.189 1.00 96.12 98 LYS A CA 1
ATOM 767 C C . LYS A 1 98 ? -11.987 1.073 0.429 1.00 96.12 98 LYS A C 1
ATOM 769 O O . LYS A 1 98 ? -11.972 1.749 -0.598 1.00 96.12 98 LYS A O 1
ATOM 774 N N . THR A 1 99 ? -10.918 0.412 0.866 1.00 96.44 99 THR A N 1
ATOM 775 C CA . THR A 1 99 ? -9.617 0.470 0.182 1.00 96.44 99 THR A CA 1
ATOM 776 C C . THR A 1 99 ? -9.640 -0.229 -1.170 1.00 96.44 99 THR A C 1
ATOM 778 O O . THR A 1 99 ? -9.143 0.324 -2.143 1.00 96.44 99 THR A O 1
ATOM 781 N N . SER A 1 100 ? -10.329 -1.364 -1.292 1.00 93.88 100 SER A N 1
ATOM 782 C CA . SER A 1 100 ? -10.509 -2.025 -2.592 1.00 93.88 100 SER A CA 1
ATOM 783 C C . SER A 1 100 ? -11.290 -1.151 -3.579 1.00 93.88 100 SER A C 1
ATOM 785 O O . SER A 1 100 ? -11.007 -1.175 -4.773 1.00 93.88 100 SER A O 1
ATOM 787 N N . SER A 1 101 ? -12.249 -0.342 -3.104 1.00 93.31 101 SER A N 1
ATOM 788 C CA . SER A 1 101 ? -12.941 0.620 -3.974 1.00 93.31 101 SER A CA 1
ATOM 789 C C . SER A 1 101 ? -11.994 1.686 -4.531 1.00 93.31 101 SER A C 1
ATOM 791 O O . SER A 1 101 ? -12.132 2.046 -5.693 1.00 93.31 101 SER A O 1
ATOM 793 N N . ILE A 1 102 ? -11.003 2.127 -3.744 1.00 94.94 102 ILE A N 1
ATOM 794 C CA . ILE A 1 102 ? -9.970 3.071 -4.191 1.00 94.94 102 ILE A CA 1
ATOM 795 C C . ILE A 1 102 ? -9.129 2.445 -5.312 1.00 94.94 102 ILE A C 1
ATOM 797 O O . ILE A 1 102 ? -8.956 3.067 -6.357 1.00 94.94 102 ILE A O 1
ATOM 801 N N . GLU A 1 103 ? -8.663 1.203 -5.134 1.00 92.19 103 GLU A N 1
ATOM 802 C CA . GLU A 1 103 ? -7.870 0.489 -6.153 1.00 92.19 103 GLU A CA 1
ATOM 803 C C . GLU A 1 103 ? -8.615 0.347 -7.490 1.00 92.19 103 GLU A C 1
ATOM 805 O O . GLU A 1 103 ? -8.001 0.355 -8.557 1.00 92.19 103 GLU A O 1
ATOM 810 N N . LEU A 1 104 ? -9.942 0.185 -7.433 1.00 89.31 104 LEU A N 1
ATOM 811 C CA . LEU A 1 104 ? -10.790 -0.025 -8.605 1.00 89.31 104 LEU A CA 1
ATOM 812 C C . LEU A 1 104 ? -11.180 1.278 -9.308 1.00 89.31 104 LEU A C 1
ATOM 814 O O . LEU A 1 104 ? -11.294 1.279 -10.533 1.00 89.31 104 LEU A O 1
ATOM 818 N N . SER A 1 105 ? -11.414 2.360 -8.560 1.00 91.31 105 SER A N 1
ATOM 819 C CA . SER A 1 105 ? -11.941 3.611 -9.115 1.00 91.31 105 SER A CA 1
ATOM 820 C C . SER A 1 105 ? -10.869 4.641 -9.457 1.00 91.31 105 SER A C 1
ATOM 822 O O . SER A 1 105 ? -11.103 5.494 -10.307 1.00 91.31 105 SER A O 1
ATOM 824 N N . HIS A 1 106 ? -9.719 4.619 -8.777 1.00 94.56 106 HIS A N 1
ATOM 825 C CA . HIS A 1 106 ? -8.688 5.634 -8.974 1.00 94.56 106 HIS A CA 1
ATOM 826 C C . HIS A 1 106 ? -7.824 5.322 -10.211 1.00 94.56 106 HIS A C 1
ATOM 828 O O . HIS A 1 106 ? -7.417 4.169 -10.374 1.00 94.56 106 HIS A O 1
ATOM 834 N N . PRO A 1 107 ? -7.460 6.313 -11.054 1.00 93.31 107 PRO A N 1
ATOM 835 C CA . PRO A 1 107 ? -6.588 6.089 -12.216 1.00 93.31 107 PRO A CA 1
ATOM 836 C C . PRO A 1 107 ? -5.246 5.428 -11.864 1.00 93.31 107 PRO A C 1
ATOM 838 O O . PRO A 1 107 ? -4.802 4.513 -12.552 1.00 93.31 107 PRO A O 1
ATOM 841 N N . LEU A 1 108 ? -4.647 5.834 -10.739 1.00 94.50 108 LEU A N 1
ATOM 842 C CA . LEU A 1 108 ? -3.423 5.235 -10.186 1.00 94.50 108 LEU A CA 1
ATOM 843 C C . LEU A 1 108 ? -3.674 3.986 -9.321 1.00 94.50 108 LEU A C 1
ATOM 845 O O . LEU A 1 108 ? -2.726 3.377 -8.838 1.00 94.50 108 LEU A O 1
ATOM 849 N N . GLY A 1 109 ? -4.931 3.584 -9.112 1.00 92.62 109 GLY A N 1
ATOM 850 C CA . GLY A 1 109 ? -5.318 2.570 -8.126 1.00 92.62 109 GLY A CA 1
ATOM 851 C C . GLY A 1 109 ? -4.658 1.206 -8.327 1.00 92.62 109 GLY A C 1
ATOM 852 O O . GLY A 1 109 ? -4.399 0.498 -7.359 1.00 92.62 109 GLY A O 1
ATOM 853 N N . ARG A 1 110 ? -4.307 0.859 -9.572 1.00 88.19 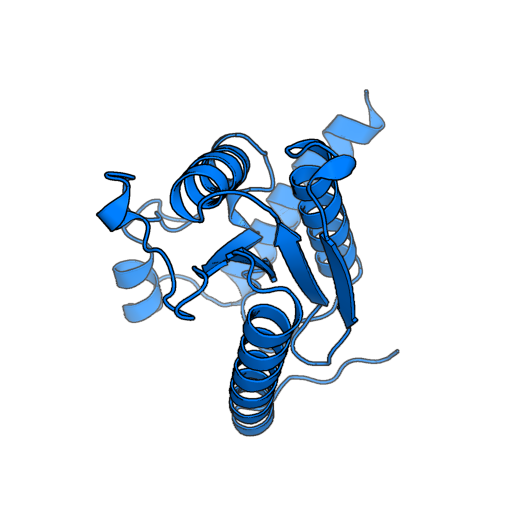110 ARG A N 1
ATOM 854 C CA . ARG A 1 110 ? -3.582 -0.381 -9.905 1.00 88.19 110 ARG A CA 1
ATOM 855 C C . ARG A 1 110 ? -2.104 -0.377 -9.5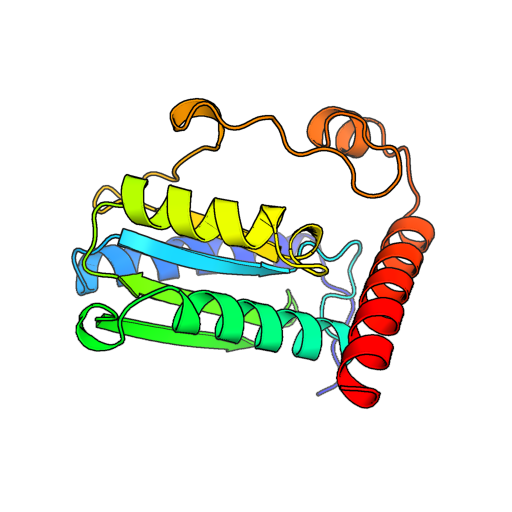05 1.00 88.19 110 ARG A C 1
ATOM 857 O O . ARG A 1 110 ? -1.493 -1.444 -9.497 1.00 88.19 110 ARG A O 1
ATOM 864 N N . LEU A 1 111 ? -1.537 0.791 -9.209 1.00 92.00 111 LEU A N 1
ATOM 865 C CA . LEU A 1 111 ? -0.141 0.954 -8.799 1.00 92.00 111 LEU A CA 1
ATOM 866 C C . LEU A 1 111 ? 0.032 0.846 -7.281 1.00 92.00 111 LEU A C 1
ATOM 868 O O . LEU A 1 111 ? 1.146 0.648 -6.801 1.00 92.00 111 LEU A O 1
ATOM 872 N N . TRP A 1 112 ? -1.059 0.963 -6.527 1.00 94.31 112 TRP A N 1
ATOM 873 C CA . TRP A 1 112 ? -1.046 0.864 -5.076 1.00 94.31 112 TRP A CA 1
ATOM 874 C C . TRP A 1 112 ? -1.214 -0.575 -4.619 1.00 94.31 112 TRP A C 1
ATOM 876 O O . TRP A 1 112 ? -2.026 -1.334 -5.150 1.00 94.31 112 TRP A O 1
ATOM 886 N N . ASP A 1 113 ? -0.465 -0.923 -3.583 1.00 92.81 113 ASP A N 1
ATOM 887 C CA . ASP A 1 113 ? -0.673 -2.136 -2.820 1.00 92.81 113 ASP A CA 1
ATOM 888 C C . ASP A 1 113 ? -1.230 -1.771 -1.444 1.00 92.81 113 ASP A C 1
ATOM 890 O O . ASP A 1 113 ? -0.505 -1.248 -0.593 1.00 92.81 113 ASP A O 1
ATOM 894 N N . ILE A 1 114 ? -2.544 -1.976 -1.269 1.00 95.88 114 ILE A N 1
ATOM 895 C CA . ILE A 1 114 ? -3.272 -1.608 -0.051 1.00 95.88 114 ILE A CA 1
ATOM 896 C C . ILE A 1 114 ? -3.693 -2.866 0.715 1.00 95.88 114 ILE A C 1
ATOM 898 O O . ILE A 1 114 ? -4.758 -3.469 0.494 1.00 95.88 114 ILE A O 1
ATOM 902 N N . ASP A 1 115 ? -2.857 -3.243 1.672 1.00 96.50 115 ASP A N 1
ATOM 903 C CA . ASP A 1 115 ? -3.105 -4.354 2.581 1.00 96.50 115 ASP A CA 1
ATOM 904 C C . ASP A 1 115 ? -3.910 -3.905 3.797 1.00 96.50 115 ASP A C 1
ATOM 906 O O . ASP A 1 115 ? -3.754 -2.789 4.286 1.00 96.50 115 ASP A O 1
ATOM 910 N N . VAL A 1 116 ? -4.771 -4.792 4.303 1.00 97.81 116 VAL A N 1
ATOM 911 C CA . VAL A 1 116 ? -5.551 -4.546 5.523 1.00 97.81 116 VAL A CA 1
ATOM 912 C C . VAL A 1 116 ? -5.418 -5.745 6.438 1.00 97.81 116 VAL A C 1
ATOM 914 O O . VAL A 1 116 ? -5.728 -6.865 6.035 1.00 97.81 116 VAL A O 1
ATOM 917 N N . TYR A 1 117 ? -4.988 -5.492 7.665 1.00 98.12 117 TYR A N 1
ATOM 918 C CA . TYR A 1 117 ? -4.834 -6.483 8.717 1.00 98.12 117 TYR A CA 1
ATOM 919 C C . TYR A 1 117 ? -5.922 -6.277 9.771 1.00 98.12 117 TYR A C 1
ATOM 921 O O . TYR A 1 117 ? -6.240 -5.136 10.115 1.00 98.12 117 TYR A O 1
ATOM 929 N N . ASP A 1 118 ? -6.506 -7.364 10.268 1.00 97.56 118 ASP A N 1
ATOM 930 C CA . ASP A 1 118 ? -7.390 -7.313 11.433 1.00 97.56 118 ASP A CA 1
ATOM 931 C C . ASP A 1 118 ? -6.607 -7.230 12.754 1.00 97.56 118 ASP A C 1
ATOM 933 O O . ASP A 1 118 ? -5.374 -7.241 12.785 1.00 97.56 118 ASP A O 1
ATOM 937 N N . VAL A 1 119 ? -7.350 -7.102 13.855 1.00 97.06 119 VAL A N 1
ATOM 938 C CA . VAL A 1 119 ? -6.801 -7.006 15.218 1.00 97.06 119 VAL A CA 1
ATOM 939 C C . VAL A 1 119 ? -6.038 -8.266 15.640 1.00 97.06 119 VAL A C 1
ATOM 941 O O . VAL A 1 119 ? -5.139 -8.191 16.475 1.00 97.06 119 VAL A O 1
ATOM 944 N N . ASP A 1 120 ? -6.325 -9.400 14.996 1.00 96.50 120 ASP A N 1
ATOM 945 C CA . ASP A 1 120 ? -5.641 -10.680 15.187 1.00 96.50 120 ASP A CA 1
ATOM 946 C C . ASP A 1 120 ? -4.414 -10.825 14.268 1.00 96.50 120 ASP A C 1
ATOM 948 O O . ASP A 1 120 ? -3.812 -11.895 14.170 1.00 96.50 120 ASP A O 1
ATOM 952 N N . LYS A 1 121 ? -3.997 -9.728 13.616 1.00 95.62 121 LYS A N 1
ATOM 953 C CA . LYS A 1 121 ? -2.831 -9.628 12.720 1.00 95.62 121 LYS A CA 1
ATOM 954 C C . LYS A 1 121 ? -2.987 -10.423 11.424 1.00 95.62 121 LYS A C 1
ATOM 956 O O . LYS A 1 121 ? -2.003 -10.611 10.700 1.00 95.62 121 LYS A O 1
ATOM 961 N N . ARG A 1 122 ? -4.198 -10.861 11.085 1.00 96.06 122 ARG A N 1
ATOM 962 C CA . ARG A 1 122 ? -4.471 -11.608 9.860 1.00 96.06 122 ARG A CA 1
ATOM 963 C C . ARG A 1 122 ? -4.706 -10.646 8.703 1.00 96.06 122 ARG A C 1
ATOM 965 O O . ARG A 1 122 ? -5.483 -9.700 8.797 1.00 96.06 122 ARG A O 1
ATOM 972 N N . LEU A 1 123 ? -4.019 -10.907 7.594 1.00 96.19 123 LEU A N 1
ATOM 973 C CA . LEU A 1 123 ? -4.201 -10.177 6.344 1.00 96.19 123 LEU A CA 1
ATOM 974 C C . LEU A 1 123 ? -5.535 -10.567 5.701 1.00 96.19 123 LEU A C 1
ATOM 976 O O . LEU A 1 123 ? -5.779 -11.748 5.457 1.00 96.19 123 LEU A O 1
ATOM 980 N N . LEU A 1 124 ? -6.361 -9.577 5.370 1.00 95.31 124 LEU A N 1
ATOM 981 C CA . LEU A 1 124 ? -7.599 -9.797 4.632 1.00 95.31 124 LEU A CA 1
ATOM 982 C C . LEU A 1 124 ? -7.314 -9.955 3.140 1.00 95.31 124 LEU A C 1
ATOM 984 O O . LEU A 1 124 ? -6.777 -9.057 2.478 1.00 95.31 124 LEU A O 1
ATOM 988 N N . SER A 1 125 ? -7.765 -11.076 2.590 1.00 90.88 125 SER A N 1
ATOM 989 C CA . SER A 1 125 ? -7.685 -11.364 1.166 1.00 90.88 125 SER A CA 1
ATOM 990 C C . SER A 1 125 ? -8.857 -10.761 0.384 1.00 90.88 125 SER A C 1
ATOM 992 O O . SER A 1 125 ? -9.940 -10.491 0.903 1.00 90.88 125 SER A O 1
ATOM 994 N N . ARG A 1 126 ? -8.659 -10.590 -0.927 1.00 87.62 126 ARG A N 1
ATOM 995 C CA . ARG A 1 126 ? -9.731 -10.196 -1.860 1.00 87.62 126 ARG A CA 1
ATOM 996 C C . ARG A 1 126 ? -10.831 -11.260 -1.947 1.00 87.62 126 ARG A C 1
ATOM 998 O O . ARG A 1 126 ? -12.009 -10.921 -2.034 1.00 87.62 126 ARG A O 1
ATOM 1005 N N . LYS A 1 127 ? -10.443 -12.538 -1.872 1.00 87.44 127 LYS A N 1
ATOM 1006 C CA . LYS A 1 127 ? -11.347 -13.692 -1.957 1.00 87.44 127 LYS A CA 1
ATOM 1007 C C . LYS A 1 127 ? -12.358 -13.715 -0.810 1.00 87.44 127 LYS A C 1
ATOM 1009 O O . LYS A 1 127 ? -13.534 -13.951 -1.056 1.00 87.44 127 LYS A O 1
ATOM 1014 N N . GLU A 1 128 ? -11.932 -13.393 0.413 1.00 85.31 128 GLU A N 1
ATOM 1015 C CA . GLU A 1 128 ? -12.823 -13.283 1.586 1.00 85.31 128 GLU A CA 1
ATOM 1016 C C . GLU A 1 128 ? -13.907 -12.200 1.437 1.00 85.31 128 GLU A C 1
ATOM 1018 O O . GLU A 1 128 ? -14.901 -12.202 2.162 1.00 85.31 128 GLU A O 1
ATOM 1023 N N . LEU A 1 129 ? -13.739 -11.275 0.489 1.00 82.88 129 LEU A N 1
ATOM 1024 C CA . LEU A 1 129 ? -14.707 -10.229 0.167 1.00 82.88 129 LEU A CA 1
ATOM 1025 C C . LEU A 1 129 ? -15.532 -10.520 -1.092 1.00 82.88 129 LEU A C 1
ATOM 1027 O O . LEU A 1 129 ? -16.338 -9.677 -1.477 1.00 82.88 129 LEU A O 1
ATOM 1031 N N . GLY A 1 130 ? -15.326 -11.665 -1.750 1.00 85.81 130 GLY A N 1
ATOM 1032 C CA . GLY A 1 130 ? -15.950 -11.964 -3.042 1.00 85.81 130 GLY A CA 1
ATOM 1033 C C . GLY A 1 130 ? -15.486 -11.038 -4.173 1.00 85.81 130 GLY A C 1
ATOM 1034 O O . GLY A 1 130 ? -16.181 -10.898 -5.175 1.00 85.81 130 GLY A O 1
ATOM 1035 N N . LEU A 1 131 ? -14.336 -10.374 -4.014 1.00 82.44 131 LEU A N 1
ATOM 1036 C CA . LEU A 1 131 ? -13.781 -9.485 -5.032 1.00 82.44 131 LEU A CA 1
ATOM 1037 C C . LEU A 1 131 ? -13.028 -10.290 -6.100 1.00 82.44 131 LEU A C 1
ATOM 1039 O O . LEU A 1 131 ? -12.379 -11.285 -5.762 1.00 82.44 131 LEU A O 1
ATOM 1043 N N . PRO A 1 132 ? -13.035 -9.835 -7.368 1.00 82.69 132 PRO A N 1
ATOM 1044 C CA . PRO A 1 132 ? -12.303 -10.504 -8.433 1.00 82.69 132 PRO A CA 1
ATOM 1045 C C . PRO A 1 132 ? -10.796 -10.478 -8.170 1.00 82.69 132 PRO A C 1
ATOM 1047 O O . PRO A 1 132 ? -10.262 -9.573 -7.503 1.00 82.69 132 PRO A O 1
ATOM 1050 N N . GLU A 1 133 ? -10.105 -11.465 -8.735 1.00 85.38 133 GLU A N 1
ATOM 1051 C CA . GLU A 1 133 ? -8.648 -11.519 -8.717 1.00 85.38 133 GLU A CA 1
ATOM 1052 C C . GLU A 1 133 ? -8.033 -10.258 -9.338 1.00 85.38 133 GLU A C 1
ATOM 1054 O O . GLU A 1 133 ? -8.625 -9.594 -10.194 1.00 85.38 133 GLU A O 1
ATOM 1059 N N . ARG A 1 134 ? -6.824 -9.903 -8.887 1.00 83.75 134 ARG A N 1
ATOM 1060 C CA . ARG A 1 134 ? -6.062 -8.832 -9.535 1.00 83.75 134 ARG A CA 1
ATOM 1061 C C . ARG A 1 134 ? -5.644 -9.309 -10.922 1.00 83.75 134 ARG A C 1
ATOM 1063 O O . ARG A 1 134 ? -5.050 -10.375 -11.062 1.00 83.75 134 ARG A O 1
ATOM 1070 N N . LEU A 1 135 ? -5.922 -8.483 -11.921 1.00 86.50 135 LEU A N 1
ATOM 1071 C CA . LEU A 1 135 ? -5.436 -8.669 -13.280 1.00 86.50 135 LEU A CA 1
ATOM 10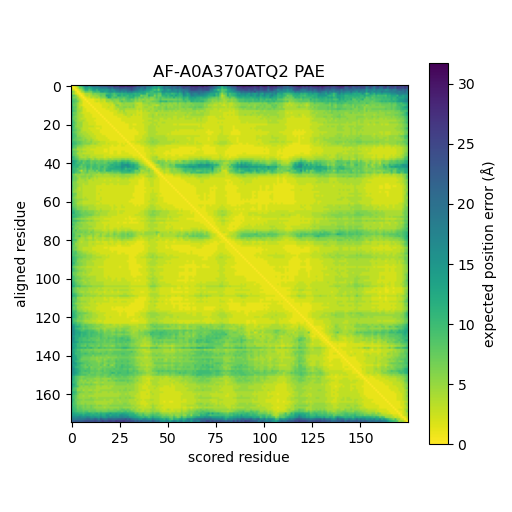72 C C . LEU A 1 135 ? -4.099 -7.942 -13.446 1.00 86.50 135 LEU A C 1
ATOM 1074 O O . LEU A 1 135 ? -3.882 -6.886 -12.847 1.00 86.50 135 LEU A O 1
ATOM 1078 N N . CYS A 1 136 ? -3.218 -8.494 -14.272 1.00 87.38 136 CYS A N 1
ATOM 1079 C CA . CYS A 1 136 ? -2.024 -7.828 -14.754 1.00 87.38 136 CYS A CA 1
ATOM 1080 C C . CYS A 1 136 ? -2.434 -6.511 -15.405 1.00 87.38 136 CYS A C 1
ATOM 1082 O O . CYS A 1 136 ? -3.376 -6.451 -16.198 1.00 87.38 136 CYS A O 1
ATOM 1084 N N . TYR A 1 137 ? -1.732 -5.441 -15.060 1.00 83.56 137 TYR A N 1
ATO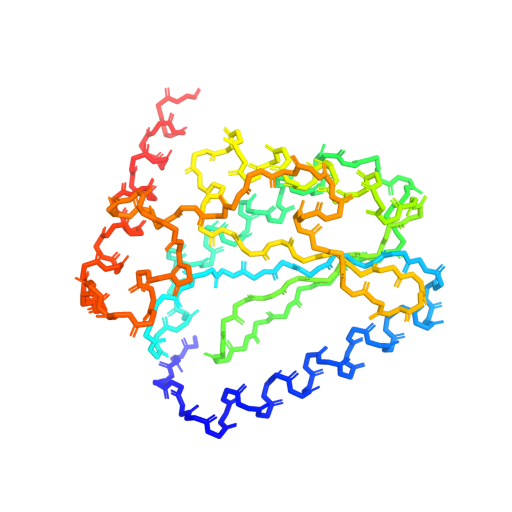M 1085 C CA . TYR A 1 137 ? -2.073 -4.125 -15.566 1.00 83.56 137 TYR A CA 1
ATOM 1086 C C . TYR A 1 137 ? -1.704 -3.934 -17.046 1.00 83.56 137 TYR A C 1
ATOM 1088 O O . TYR A 1 137 ? -2.346 -3.110 -17.687 1.00 83.56 137 TYR A O 1
ATOM 1096 N N . ILE A 1 138 ? -0.787 -4.745 -17.598 1.00 88.62 138 ILE A N 1
ATOM 1097 C CA . ILE A 1 138 ? -0.451 -4.757 -19.033 1.00 88.62 138 ILE A CA 1
ATOM 1098 C C . ILE A 1 138 ? -1.370 -5.720 -19.801 1.00 88.62 138 ILE A C 1
ATOM 1100 O O . ILE A 1 138 ? -2.204 -5.283 -20.585 1.00 88.62 138 ILE A O 1
ATOM 1104 N N . CYS A 1 139 ? -1.268 -7.035 -19.564 1.00 90.06 139 CYS A N 1
ATOM 1105 C CA . CYS A 1 139 ? -1.978 -8.033 -20.381 1.00 90.06 139 CYS A CA 1
ATOM 1106 C C . CYS A 1 139 ? -3.376 -8.427 -19.883 1.00 90.06 139 CYS A C 1
ATOM 1108 O O . CYS A 1 139 ? -4.026 -9.244 -20.524 1.00 90.06 139 CYS A O 1
ATOM 1110 N N . ARG A 1 140 ? -3.849 -7.885 -18.752 1.00 89.69 140 ARG A N 1
ATOM 1111 C CA . ARG A 1 140 ? -5.189 -8.154 -18.182 1.00 89.69 140 ARG A CA 1
ATOM 1112 C C . ARG A 1 140 ? -5.465 -9.605 -17.766 1.00 89.69 140 ARG A C 1
ATOM 1114 O O . ARG A 1 140 ? -6.569 -9.899 -17.329 1.00 89.69 140 ARG A O 1
ATOM 1121 N N . GLU A 1 141 ? -4.468 -10.474 -17.811 1.00 90.69 141 GLU A N 1
ATOM 1122 C CA . GLU A 1 141 ? -4.526 -11.853 -17.309 1.00 90.69 141 GLU A CA 1
ATOM 1123 C C . GLU A 1 141 ? -4.381 -11.896 -15.784 1.00 90.69 141 GLU A C 1
ATOM 1125 O O . GLU A 1 141 ? -3.846 -10.941 -15.219 1.00 90.69 141 GLU A O 1
ATOM 1130 N N . PRO A 1 142 ? -4.789 -12.963 -15.076 1.00 90.06 142 PRO A N 1
ATOM 1131 C CA . PRO A 1 142 ? -4.589 -13.058 -13.631 1.00 90.06 142 PRO A CA 1
ATOM 1132 C C . PRO A 1 142 ? -3.136 -12.747 -13.231 1.00 90.06 142 PRO A C 1
ATOM 1134 O O . PRO A 1 142 ? -2.185 -13.365 -13.716 1.00 90.06 142 PRO A O 1
ATOM 1137 N N . ALA A 1 143 ? -2.944 -11.763 -12.346 1.00 87.44 143 ALA A N 1
ATOM 1138 C CA . ALA A 1 143 ? -1.627 -11.189 -12.055 1.00 87.44 143 ALA A CA 1
ATOM 1139 C C . ALA A 1 143 ? -0.636 -12.229 -11.510 1.00 87.44 143 ALA A C 1
ATOM 1141 O O . ALA A 1 143 ? 0.554 -12.168 -11.815 1.00 87.44 143 ALA A O 1
ATOM 1142 N N . HIS A 1 144 ? -1.129 -13.214 -10.752 1.00 86.12 144 HIS A N 1
ATOM 1143 C CA . HIS A 1 144 ? -0.313 -14.303 -10.218 1.00 86.12 144 HIS A CA 1
ATOM 1144 C C . HIS A 1 144 ? 0.232 -15.222 -11.327 1.00 86.12 144 HIS A C 1
ATOM 1146 O O . HIS A 1 144 ? 1.388 -15.638 -11.262 1.00 86.12 144 HIS A O 1
ATOM 1152 N N . VAL A 1 145 ? -0.562 -15.485 -12.374 1.00 88.88 145 VAL A N 1
ATOM 1153 C CA . VAL A 1 145 ? -0.134 -16.251 -13.557 1.00 88.88 145 VAL A CA 1
ATOM 1154 C C . VAL A 1 145 ? 0.908 -15.455 -14.333 1.00 88.88 145 VAL A C 1
ATOM 1156 O O . VAL A 1 145 ? 1.994 -15.961 -14.603 1.00 88.88 145 VAL A O 1
ATOM 1159 N N . CYS A 1 146 ? 0.604 -14.188 -14.624 1.00 89.75 146 CYS A N 1
ATOM 1160 C CA . CYS A 1 146 ? 1.482 -13.308 -15.390 1.00 89.75 146 CYS A CA 1
ATOM 1161 C C . CYS A 1 146 ? 2.851 -13.099 -14.721 1.00 89.75 146 CYS A C 1
ATOM 1163 O O . CYS A 1 146 ? 3.877 -13.089 -15.402 1.00 89.75 146 CYS A O 1
ATOM 1165 N N . SER A 1 147 ? 2.870 -12.915 -13.396 1.00 85.88 147 SER A N 1
ATOM 1166 C CA . SER A 1 147 ? 4.105 -12.738 -12.627 1.00 85.88 147 SER A CA 1
ATOM 1167 C C . SER A 1 147 ? 4.950 -14.010 -12.637 1.00 85.88 147 SER A C 1
ATOM 1169 O O . SER A 1 147 ? 6.151 -13.942 -12.891 1.00 85.88 147 SER A O 1
ATOM 1171 N N . ARG A 1 148 ? 4.322 -15.179 -12.443 1.00 87.88 148 ARG A N 1
ATOM 1172 C CA . ARG A 1 148 ? 5.013 -16.474 -12.471 1.00 87.88 148 ARG A CA 1
ATOM 1173 C C . ARG A 1 148 ? 5.622 -16.780 -13.837 1.00 87.88 148 ARG A C 1
ATOM 1175 O O . ARG A 1 148 ? 6.701 -17.355 -13.894 1.00 87.88 148 ARG A O 1
ATOM 1182 N N . SER A 1 149 ? 4.943 -16.408 -14.920 1.00 89.12 149 SER A N 1
ATOM 1183 C CA . SER A 1 149 ? 5.432 -16.631 -16.281 1.00 89.12 149 SER A CA 1
ATOM 1184 C C . SER A 1 149 ? 6.401 -15.554 -16.773 1.00 89.12 149 SER A C 1
ATOM 1186 O O . SER A 1 149 ? 6.813 -15.636 -17.924 1.00 89.12 149 SER A O 1
ATOM 1188 N N . GLN A 1 150 ? 6.692 -14.523 -15.964 1.00 86.44 150 GLN A N 1
ATOM 1189 C CA . GLN A 1 150 ? 7.528 -13.372 -16.338 1.00 86.44 150 GLN A CA 1
ATOM 1190 C C . GLN A 1 150 ? 7.183 -12.810 -17.726 1.00 86.44 150 GLN A C 1
ATOM 1192 O O . GLN A 1 150 ? 8.052 -12.541 -18.548 1.00 86.44 150 GLN A O 1
ATOM 1197 N N . ARG A 1 151 ? 5.882 -12.661 -18.012 1.00 90.81 151 ARG A N 1
ATOM 1198 C CA . ARG A 1 151 ? 5.405 -12.315 -19.364 1.00 90.81 151 ARG A CA 1
ATOM 1199 C C . ARG A 1 151 ? 5.834 -10.916 -19.831 1.00 90.81 151 ARG A C 1
ATOM 1201 O O . ARG A 1 151 ? 5.810 -10.653 -21.027 1.00 90.81 151 ARG A O 1
ATOM 1208 N N . HIS A 1 152 ? 6.185 -10.035 -18.900 1.00 90.75 152 HIS A N 1
ATOM 1209 C CA . HIS 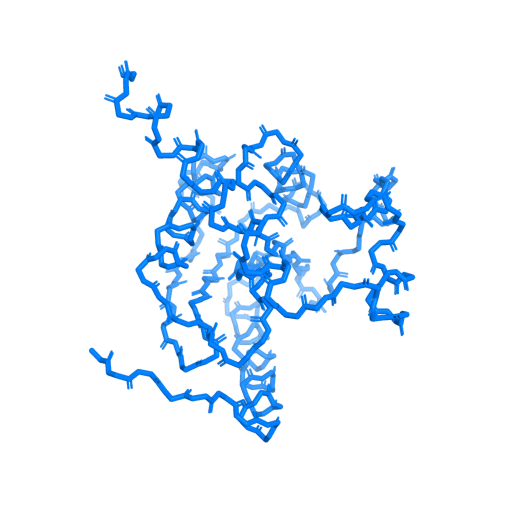A 1 152 ? 6.600 -8.662 -19.171 1.00 90.75 152 HIS A CA 1
ATOM 1210 C C . HIS A 1 152 ? 7.974 -8.411 -18.565 1.00 90.75 152 HIS A C 1
ATOM 1212 O O . HIS A 1 152 ? 8.262 -8.883 -17.460 1.00 90.75 152 HIS A O 1
ATOM 1218 N N . THR A 1 153 ? 8.795 -7.654 -19.285 1.00 89.56 153 THR A N 1
ATOM 1219 C CA . THR A 1 153 ? 10.114 -7.224 -18.816 1.00 89.56 153 THR A CA 1
ATOM 1220 C C . THR A 1 153 ? 9.981 -6.169 -17.716 1.00 89.56 153 THR A C 1
ATOM 1222 O O . THR A 1 153 ? 8.905 -5.608 -17.494 1.00 89.56 153 THR A O 1
ATOM 1225 N N . GLN A 1 154 ? 11.065 -5.881 -16.991 1.00 85.44 154 GLN A N 1
ATOM 1226 C CA . GLN A 1 154 ? 11.025 -4.801 -15.999 1.00 85.44 154 GLN A CA 1
ATOM 1227 C C . GLN A 1 154 ? 10.808 -3.445 -16.675 1.00 85.44 154 GLN A C 1
ATOM 1229 O O . GLN A 1 154 ? 10.113 -2.591 -16.128 1.00 85.44 154 GLN A O 1
ATOM 1234 N N . GLU A 1 155 ? 11.365 -3.276 -17.868 1.00 88.44 155 GLU A N 1
ATOM 1235 C CA . GLU A 1 155 ? 11.250 -2.099 -18.714 1.00 88.44 155 GLU A CA 1
ATOM 1236 C C . GLU A 1 155 ? 9.793 -1.865 -19.130 1.00 88.44 155 GLU A C 1
ATOM 1238 O O . GLU A 1 155 ? 9.300 -0.752 -18.955 1.00 88.44 155 GLU A O 1
ATOM 1243 N N . ASP A 1 156 ? 9.070 -2.909 -19.556 1.00 89.88 156 ASP A N 1
ATOM 1244 C CA . ASP A 1 156 ? 7.638 -2.819 -19.892 1.00 89.88 156 ASP A CA 1
ATOM 1245 C C . ASP A 1 156 ? 6.810 -2.329 -18.697 1.00 89.88 156 ASP A C 1
ATOM 1247 O O . ASP A 1 156 ? 5.946 -1.459 -18.817 1.00 89.88 156 ASP A O 1
ATOM 1251 N N . LEU A 1 157 ? 7.086 -2.886 -17.515 1.00 88.62 157 LEU A N 1
ATOM 1252 C CA . LEU A 1 157 ? 6.376 -2.550 -16.283 1.00 88.62 157 LEU A CA 1
ATOM 1253 C C . LEU A 1 157 ? 6.676 -1.104 -15.851 1.00 88.62 157 LEU A C 1
ATOM 1255 O O . LEU A 1 157 ? 5.762 -0.381 -15.451 1.00 88.62 157 LEU A O 1
ATOM 1259 N N . LYS A 1 158 ? 7.936 -0.658 -15.962 1.00 88.69 158 LYS A N 1
ATOM 1260 C CA . LYS A 1 158 ? 8.341 0.729 -15.678 1.00 88.69 158 LYS A CA 1
ATOM 1261 C C . LYS A 1 158 ? 7.703 1.714 -16.660 1.00 88.69 158 LYS A C 1
ATOM 1263 O O . LYS A 1 158 ? 7.175 2.736 -16.224 1.00 88.69 158 LYS A O 1
ATOM 1268 N N . ALA A 1 159 ? 7.717 1.402 -17.957 1.00 90.06 159 ALA A N 1
ATOM 1269 C CA . ALA A 1 159 ? 7.117 2.235 -18.996 1.00 90.06 159 ALA A CA 1
ATOM 1270 C C . ALA A 1 159 ? 5.611 2.409 -18.766 1.00 90.06 159 ALA A C 1
ATOM 1272 O O . ALA A 1 159 ? 5.104 3.527 -18.802 1.00 90.06 159 ALA A O 1
ATOM 1273 N N . PHE A 1 160 ? 4.913 1.324 -18.427 1.00 90.50 160 PHE A N 1
ATOM 1274 C CA . PHE A 1 160 ? 3.490 1.369 -18.111 1.00 90.50 160 PHE A CA 1
ATOM 1275 C C . PHE A 1 160 ? 3.172 2.236 -16.881 1.00 90.50 160 PHE A C 1
ATOM 1277 O O . PHE A 1 160 ? 2.200 2.991 -16.884 1.00 90.50 160 PHE A O 1
ATOM 1284 N N . ILE A 1 161 ? 3.984 2.148 -15.820 1.00 91.06 161 ILE A N 1
ATOM 1285 C CA . ILE A 1 161 ? 3.828 3.007 -14.634 1.00 91.06 161 ILE A CA 1
ATOM 1286 C C . ILE A 1 161 ? 3.968 4.479 -15.011 1.00 91.06 161 ILE A C 1
ATOM 1288 O O . ILE A 1 161 ? 3.156 5.297 -14.576 1.00 91.06 161 ILE A O 1
ATOM 1292 N N . LEU A 1 162 ? 4.983 4.808 -15.814 1.00 91.44 162 LEU A N 1
ATOM 1293 C CA . LEU A 1 162 ? 5.235 6.175 -16.246 1.00 91.44 162 LEU A CA 1
ATOM 1294 C C . LEU A 1 162 ? 4.083 6.715 -17.102 1.00 91.44 162 LEU A C 1
ATOM 1296 O O . LEU A 1 162 ? 3.630 7.825 -16.846 1.00 91.44 162 LEU A O 1
ATOM 1300 N N . ASP A 1 163 ? 3.572 5.921 -18.044 1.00 92.44 163 ASP A N 1
ATOM 1301 C CA . ASP A 1 163 ? 2.450 6.287 -18.917 1.00 92.44 163 ASP A CA 1
ATOM 1302 C C . ASP A 1 163 ? 1.158 6.571 -18.131 1.00 92.44 163 ASP A C 1
ATOM 1304 O O . ASP A 1 163 ? 0.525 7.618 -18.301 1.00 92.44 163 ASP A O 1
ATOM 1308 N N . ILE A 1 164 ? 0.803 5.691 -17.182 1.00 92.00 164 ILE A N 1
ATOM 1309 C CA . ILE A 1 164 ? -0.349 5.913 -16.295 1.00 92.00 164 ILE A CA 1
ATOM 1310 C C . ILE A 1 164 ? -0.172 7.188 -15.471 1.00 92.00 164 ILE A C 1
ATOM 1312 O O . ILE A 1 164 ? -1.122 7.959 -15.311 1.00 92.00 164 ILE A O 1
ATOM 1316 N N . TYR A 1 165 ? 1.020 7.396 -14.914 1.00 93.50 165 TYR A N 1
ATOM 1317 C CA . TYR A 1 165 ? 1.289 8.560 -14.083 1.00 93.50 165 TYR A CA 1
ATOM 1318 C C . TYR A 1 165 ? 1.269 9.863 -14.894 1.00 93.50 165 TYR A C 1
ATOM 1320 O O . TYR A 1 165 ? 0.653 10.828 -14.448 1.00 93.50 165 TYR A O 1
ATOM 1328 N N . GLN A 1 166 ? 1.852 9.890 -16.095 1.00 93.56 166 GLN A N 1
ATOM 1329 C CA . GLN A 1 166 ? 1.798 11.048 -16.996 1.00 93.56 166 GLN A CA 1
ATOM 1330 C C . GLN A 1 166 ? 0.353 11.372 -17.380 1.00 93.56 166 GLN A C 1
ATOM 1332 O O . GLN A 1 166 ? -0.109 12.486 -17.142 1.00 93.56 166 GLN A O 1
ATOM 1337 N N . SER A 1 167 ? -0.404 10.363 -17.821 1.00 92.62 167 SER A N 1
ATOM 1338 C CA . SER A 1 167 ? -1.830 10.498 -18.134 1.00 92.62 167 SER A CA 1
ATOM 1339 C C . SER A 1 167 ? -2.655 11.047 -16.965 1.00 92.62 167 SER A C 1
ATOM 1341 O O . SER A 1 167 ? -3.628 11.772 -17.172 1.00 92.62 167 SER A O 1
ATOM 1343 N N . TYR A 1 168 ? -2.311 10.682 -15.729 1.00 93.75 168 TYR A N 1
ATOM 1344 C CA . TYR A 1 168 ? -2.946 11.208 -14.521 1.00 93.75 168 TYR A CA 1
ATOM 1345 C C . TYR A 1 168 ? -2.528 12.656 -14.226 1.00 93.75 168 TYR A C 1
ATOM 1347 O O . TYR A 1 168 ? -3.390 13.495 -13.964 1.00 93.75 168 TYR A O 1
ATOM 1355 N N . SER A 1 169 ? -1.228 12.952 -14.296 1.00 91.00 169 SER A N 1
ATOM 1356 C CA . SER A 1 169 ? -0.656 14.275 -14.022 1.00 91.00 169 SER A CA 1
ATOM 1357 C C . SER A 1 169 ? -1.198 15.335 -14.983 1.00 91.00 169 SER A C 1
ATOM 1359 O O . SER A 1 169 ? -1.629 16.404 -14.548 1.00 91.00 169 SER A O 1
ATOM 1361 N N . ASP A 1 170 ? -1.290 15.008 -16.273 1.00 91.25 170 ASP A N 1
ATOM 1362 C CA . ASP A 1 170 ? -1.812 15.915 -17.296 1.00 91.25 170 ASP A CA 1
ATOM 1363 C C . ASP A 1 170 ? -3.285 16.260 -17.058 1.00 91.25 170 ASP A C 1
ATOM 1365 O O . ASP A 1 170 ? -3.678 17.420 -17.166 1.00 91.25 170 ASP A O 1
ATOM 1369 N N . ARG A 1 171 ? -4.103 15.284 -16.643 1.00 88.94 171 ARG A N 1
ATOM 1370 C CA . ARG A 1 171 ? -5.522 15.520 -16.323 1.00 88.94 171 ARG A CA 1
ATOM 1371 C C . ARG A 1 171 ? -5.709 16.480 -15.155 1.00 88.94 171 ARG A C 1
ATOM 1373 O O . ARG A 1 171 ? -6.656 17.254 -15.178 1.00 88.94 171 ARG A O 1
ATOM 1380 N N . ILE A 1 172 ? -4.831 16.426 -14.154 1.00 86.06 172 ILE A N 1
ATOM 1381 C CA . ILE A 1 172 ? -4.921 17.290 -12.967 1.00 86.06 172 ILE A CA 1
ATOM 1382 C C . ILE A 1 172 ? -4.385 18.688 -13.241 1.00 86.06 172 ILE A C 1
ATOM 1384 O O . ILE A 1 172 ? -4.878 19.653 -12.675 1.00 86.06 172 ILE A O 1
ATOM 1388 N N . ARG A 1 173 ? -3.389 18.831 -14.117 1.00 78.19 173 ARG A N 1
ATOM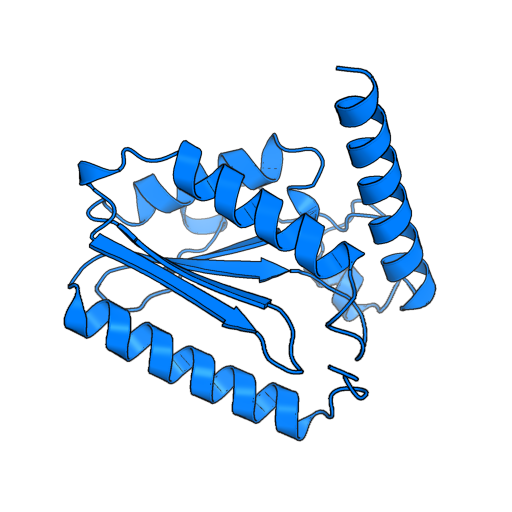 1389 C CA . ARG A 1 173 ? -2.876 20.153 -14.509 1.00 78.19 173 ARG A CA 1
ATOM 1390 C C . ARG A 1 173 ? -3.878 20.968 -15.330 1.00 78.19 173 ARG A C 1
ATOM 1392 O O . ARG A 1 173 ? -3.734 22.182 -15.410 1.00 78.19 173 ARG A O 1
ATOM 1399 N N . ILE A 1 174 ? -4.851 20.303 -15.951 1.00 67.06 174 ILE A N 1
ATOM 1400 C CA . ILE A 1 174 ? -5.885 20.918 -16.796 1.00 67.06 174 ILE A CA 1
ATOM 1401 C C . ILE A 1 174 ? -7.200 21.150 -16.014 1.00 67.06 174 ILE A C 1
ATOM 1403 O O . ILE A 1 174 ? -8.084 21.847 -16.511 1.00 67.06 174 ILE A O 1
ATOM 1407 N N . SER A 1 175 ? -7.339 20.590 -14.803 1.00 55.19 175 SER A N 1
ATOM 1408 C CA . SER A 1 175 ? -8.519 20.719 -13.926 1.00 55.19 175 SER A CA 1
ATOM 1409 C C . SER A 1 175 ? -8.359 21.804 -12.870 1.00 55.19 175 SER A C 1
ATOM 1411 O O . SER A 1 175 ? -9.343 22.534 -12.636 1.00 55.19 175 SER A O 1
#

Secondary structure (DSSP, 8-state):
--PPPPPHHHHHHHHHHHHHHHHHHHHHH-SEEEEEEE---SS----HHHHHHHHHHHHHHHTTS-GGGEEEEEEEEETTEEEEEEEESS-HHHHHHHHHHHHHHSTTGGGEEEEEE-TTSPBPPSGGGTPPPPBPTTT-SBHHHHHHTT-S-HHHHHHHHHHHHHHHHHHHH--

Foldseek 3Di:
DDFDFDDPVNVVVVVVVVLVVLLVVLVVQVAKKKKKAFPAFGRQQDDPLRVVLRVVLVVLLCVLDDPVQWPDWDWDQDSNHIMMMTGGNDAQLVSVVSLVVCLVPPLSSVGMDIWMAGSVRDTDDCVNVVHDADADPPPRHRVVVCVVVVVDDSVRRVVSSVVSSVVVVVVVVVD